Protein AF-A0A973Z2Q7-F1 (afdb_monomer)

Radius of gyration: 11.81 Å; Cα contacts (8 Å, |Δi|>4): 168; chains: 1; bounding box: 25×27×29 Å

Sequence (87 aa):
MTMMTTIIGVALGLTPVQPNGNVQPLNDRDARIIGRYSETTDDTGTTHLKGVNRRTGEFFHLTVNPFGRVEGSVGDWVVTFQVKDAA

pLDDT: mean 85.9, std 10.85, range [36.34, 96.56]

Foldseek 3Di:
DDPVLQVVCCQVVNWDQDPVQATDDHDPVSSVQFDDWDWDADPQRKIWIWGARNVPRWIWIWIQGPQQWIWTDTHPDTDTGGHRPPD

Nearest PDB structures (foldseek):
  6sov-assembly1_A  TM=5.136E-01  e=3.303E+00  Mus musculus
  6spl-assembly1_A  TM=4.691E-01  e=2.955E+00  Mus musculus
  2ghl-assembly1_A  TM=5.084E-01  e=6.824E+00  Mus musculus
  3gcu-assembly1_A  TM=5.351E-01  e=9.020E+00  Homo sapiens
  3ocg-assembly1_A  TM=4.856E-01  e=9.020E+00  Homo sapiens

Solvent-accessible surface area (backbone atoms only — not comparable to full-atom values): 4991 Å² total; per-residue (Å²): 136,55,72,66,60,29,52,51,30,38,71,72,70,74,33,67,71,43,98,88,28,51,67,58,77,61,52,79,72,60,51,63,38,50,45,75,62,51,78,50,69,48,97,83,52,33,34,38,39,39,36,37,37,64,82,78,69,32,48,32,42,38,39,34,38,77,81,18,44,34,39,41,34,47,58,93,44,78,42,75,53,62,40,76,78,74,120

Mean predicted aligned error: 4.96 Å

Secondary structure (DSSP, 8-state):
--HHHHHHHHHTTSSPBPTTS-BPPPPHHHHTTEEEEEEEE-TTSPEEEEEEETTT--EEEEEE-TTSEEEEEETTEEEEEE-S---

Structure (mmCIF, N/CA/C/O backbone):
data_AF-A0A973Z2Q7-F1
#
_entry.id   AF-A0A973Z2Q7-F1
#
loop_
_atom_site.group_PDB
_atom_site.id
_atom_site.type_symbol
_atom_site.label_atom_id
_atom_site.label_alt_id
_atom_site.label_comp_id
_atom_site.label_asym_id
_atom_site.label_entity_id
_atom_site.label_seq_id
_atom_site.pdbx_PDB_ins_code
_atom_site.Cartn_x
_atom_site.Cartn_y
_atom_site.Cartn_z
_atom_site.occupancy
_atom_site.B_iso_or_equiv
_atom_site.auth_seq_id
_atom_site.auth_comp_id
_atom_site.auth_asym_id
_atom_site.auth_atom_id
_atom_site.pdbx_PDB_model_num
ATOM 1 N N . MET A 1 1 ? -8.755 13.111 -1.733 1.00 60.56 1 MET A N 1
ATOM 2 C CA . MET A 1 1 ? -7.889 11.912 -1.804 1.00 60.56 1 MET A CA 1
ATOM 3 C C . MET A 1 1 ? -8.247 10.964 -0.678 1.00 60.56 1 MET A C 1
ATOM 5 O O . MET A 1 1 ? -8.638 11.445 0.377 1.00 60.56 1 MET A O 1
ATOM 9 N N . THR A 1 2 ? -8.175 9.654 -0.917 1.00 76.81 2 THR A N 1
ATOM 10 C CA . THR A 1 2 ? -8.495 8.629 0.091 1.00 76.81 2 THR A CA 1
ATOM 11 C C . THR A 1 2 ? -7.269 8.321 0.953 1.00 76.81 2 THR A C 1
ATOM 13 O O . THR A 1 2 ? -6.133 8.499 0.507 1.00 76.81 2 THR A O 1
ATOM 16 N N . MET A 1 3 ? -7.487 7.825 2.174 1.00 81.06 3 MET A N 1
ATOM 17 C CA . MET A 1 3 ? -6.411 7.348 3.054 1.00 81.06 3 MET A CA 1
ATOM 18 C C . MET A 1 3 ? -5.556 6.266 2.365 1.00 81.06 3 MET A C 1
ATOM 20 O O . MET A 1 3 ? -4.331 6.280 2.461 1.00 81.06 3 MET A O 1
ATOM 24 N N . MET A 1 4 ? -6.182 5.396 1.567 1.00 87.50 4 MET A N 1
ATOM 25 C CA . MET A 1 4 ? -5.496 4.323 0.836 1.00 87.50 4 MET A CA 1
ATOM 26 C C . MET A 1 4 ? -4.551 4.845 -0.252 1.00 87.50 4 MET A C 1
ATOM 28 O O . MET A 1 4 ? -3.428 4.359 -0.375 1.00 87.50 4 MET A O 1
ATOM 32 N N . THR A 1 5 ? -4.937 5.891 -0.993 1.00 87.25 5 THR A N 1
ATOM 33 C CA . THR A 1 5 ? -4.022 6.545 -1.949 1.00 87.25 5 THR A CA 1
ATOM 34 C C . THR A 1 5 ? -2.800 7.136 -1.235 1.00 87.25 5 THR A C 1
ATOM 36 O O . THR A 1 5 ? -1.680 7.046 -1.733 1.00 87.25 5 THR A O 1
ATOM 39 N N . THR A 1 6 ? -2.993 7.693 -0.040 1.00 86.69 6 THR A N 1
ATOM 40 C CA . THR A 1 6 ? -1.912 8.244 0.786 1.00 86.69 6 THR A CA 1
ATOM 41 C C . THR A 1 6 ? -0.966 7.150 1.305 1.00 86.69 6 THR A C 1
ATOM 43 O O . THR A 1 6 ? 0.250 7.313 1.219 1.00 86.69 6 THR A O 1
ATOM 46 N N . ILE A 1 7 ? -1.497 6.003 1.748 1.00 88.62 7 ILE A N 1
ATOM 47 C CA . ILE A 1 7 ? -0.712 4.817 2.146 1.00 88.62 7 ILE A CA 1
ATOM 48 C C . ILE A 1 7 ? 0.153 4.309 0.986 1.00 88.62 7 ILE A C 1
ATOM 50 O O . ILE A 1 7 ? 1.342 4.049 1.170 1.00 88.62 7 ILE A O 1
ATOM 54 N N . ILE A 1 8 ? -0.409 4.223 -0.223 1.00 90.00 8 ILE A N 1
ATOM 55 C CA . ILE A 1 8 ? 0.366 3.860 -1.418 1.00 90.00 8 ILE A CA 1
ATOM 56 C C . ILE A 1 8 ? 1.462 4.904 -1.664 1.00 90.00 8 ILE A C 1
ATOM 58 O O . ILE A 1 8 ? 2.607 4.543 -1.915 1.00 90.00 8 ILE A O 1
ATOM 62 N N . GLY A 1 9 ? 1.150 6.195 -1.531 1.00 88.69 9 GLY A N 1
ATOM 63 C CA . GLY A 1 9 ? 2.130 7.275 -1.657 1.00 88.69 9 GLY A CA 1
ATOM 64 C C . GLY A 1 9 ? 3.334 7.110 -0.727 1.00 88.69 9 GLY A C 1
ATOM 65 O O . GLY A 1 9 ? 4.467 7.308 -1.163 1.00 88.69 9 GLY A O 1
ATOM 66 N N . VAL A 1 10 ? 3.111 6.695 0.522 1.00 88.56 10 VAL A N 1
ATOM 67 C CA . VAL A 1 10 ? 4.193 6.384 1.472 1.00 88.56 10 VAL A CA 1
ATOM 68 C C . VAL A 1 10 ? 5.022 5.206 0.992 1.00 88.56 10 VAL A C 1
ATOM 70 O O . VAL A 1 10 ? 6.247 5.298 0.948 1.00 88.56 10 VAL A O 1
ATOM 73 N N . ALA A 1 11 ? 4.367 4.108 0.614 1.00 88.94 11 ALA A N 1
ATOM 74 C CA . ALA A 1 11 ? 5.059 2.897 0.188 1.00 88.94 11 ALA A CA 1
ATOM 75 C C . ALA A 1 11 ? 5.934 3.125 -1.053 1.00 88.94 11 ALA A C 1
ATOM 77 O O . ALA A 1 11 ? 7.002 2.537 -1.178 1.00 88.94 11 ALA A O 1
ATOM 78 N N . LEU A 1 12 ? 5.511 4.026 -1.943 1.00 88.69 12 LEU A N 1
ATOM 79 C CA . LEU A 1 12 ? 6.271 4.434 -3.126 1.00 88.69 12 LEU A CA 1
ATOM 80 C C . LEU A 1 12 ? 7.336 5.516 -2.839 1.00 88.69 12 LEU A C 1
ATOM 82 O O . LEU A 1 12 ? 7.987 6.001 -3.773 1.00 88.69 12 LEU A O 1
ATOM 86 N N . GLY A 1 13 ? 7.492 5.937 -1.579 1.00 85.56 13 GLY A N 1
ATOM 87 C CA . GLY A 1 13 ? 8.428 6.983 -1.165 1.00 85.56 13 GLY A CA 1
ATOM 88 C C . GLY A 1 13 ? 8.080 8.376 -1.699 1.00 85.56 13 GLY A C 1
ATOM 89 O O . GLY A 1 13 ? 8.973 9.197 -1.895 1.00 85.56 13 GLY A O 1
ATOM 90 N N . LEU A 1 14 ? 6.805 8.638 -2.001 1.00 84.94 14 LEU A N 1
ATOM 91 C CA . LEU A 1 14 ? 6.321 9.932 -2.501 1.00 84.94 14 LEU A CA 1
ATOM 92 C C . LEU A 1 14 ? 5.979 10.905 -1.368 1.00 84.94 14 LEU A C 1
ATOM 94 O O . LEU A 1 14 ? 6.064 12.114 -1.556 1.00 84.94 14 LEU A O 1
ATOM 98 N N . THR A 1 15 ? 5.599 10.389 -0.199 1.00 81.56 15 THR A N 1
ATOM 99 C CA . THR A 1 15 ? 5.297 11.192 0.992 1.00 81.56 15 THR A CA 1
ATOM 100 C C . THR A 1 15 ? 5.908 10.541 2.237 1.00 81.56 15 THR A C 1
ATOM 102 O O . THR A 1 15 ? 5.855 9.315 2.367 1.00 81.56 15 THR A O 1
ATOM 105 N N . PRO A 1 16 ? 6.536 11.310 3.142 1.00 74.62 16 PRO A N 1
ATOM 106 C CA . PRO A 1 16 ? 7.123 10.760 4.356 1.00 74.62 16 PRO A CA 1
ATOM 107 C C . PRO A 1 16 ? 6.055 10.423 5.409 1.00 74.62 16 PRO A C 1
ATOM 109 O O . PRO A 1 16 ? 5.045 11.117 5.548 1.00 74.62 16 PRO A O 1
ATOM 112 N N . VAL A 1 17 ? 6.329 9.398 6.223 1.00 74.75 17 VAL A N 1
ATOM 113 C CA . VAL A 1 17 ? 5.624 9.183 7.498 1.00 74.75 17 VAL A CA 1
ATOM 114 C C . VAL A 1 17 ? 6.300 10.038 8.560 1.00 74.75 17 VAL A C 1
ATOM 116 O O . VAL A 1 17 ? 7.516 9.964 8.744 1.00 74.75 17 VAL A O 1
ATOM 119 N N . GLN A 1 18 ? 5.531 10.864 9.261 1.00 76.75 18 GLN A N 1
ATOM 120 C CA . GLN A 1 18 ? 6.061 11.648 10.370 1.00 76.75 18 GLN A CA 1
ATOM 121 C C . GLN A 1 18 ? 6.375 10.742 11.578 1.00 76.75 18 GLN A C 1
ATOM 123 O O . GLN A 1 18 ? 5.725 9.711 11.758 1.00 76.75 18 GLN A O 1
ATOM 128 N N . PRO A 1 19 ? 7.304 11.134 12.474 1.00 69.12 19 PRO A N 1
ATOM 129 C CA . PRO A 1 19 ? 7.654 10.335 13.657 1.00 69.12 19 PRO A CA 1
ATOM 130 C C . PRO A 1 19 ? 6.477 10.021 14.597 1.00 69.12 19 PRO A C 1
ATOM 132 O O . PRO A 1 19 ? 6.533 9.074 15.374 1.00 69.12 19 PRO A O 1
ATOM 135 N N . ASN A 1 20 ? 5.403 10.812 14.541 1.00 71.44 20 ASN A N 1
ATOM 136 C CA . ASN A 1 20 ? 4.176 10.605 15.315 1.00 71.44 20 ASN A CA 1
ATOM 137 C C . ASN A 1 20 ? 3.245 9.522 14.721 1.00 71.44 20 ASN A C 1
ATOM 139 O O . ASN A 1 20 ? 2.281 9.146 15.395 1.00 71.44 20 ASN A O 1
ATOM 143 N N . GLY A 1 21 ? 3.547 9.003 13.523 1.00 66.06 21 GLY A N 1
ATOM 144 C CA . GLY A 1 21 ? 2.726 8.042 12.777 1.00 66.06 21 GLY A CA 1
ATOM 145 C C . GLY A 1 21 ? 1.707 8.686 11.830 1.00 66.06 21 GLY A C 1
ATOM 146 O O . GLY A 1 21 ? 0.909 7.973 11.219 1.00 66.06 21 GLY A O 1
ATOM 147 N N . ASN A 1 22 ? 1.720 10.017 11.704 1.00 76.19 22 ASN A N 1
ATOM 148 C CA . ASN A 1 22 ? 0.836 10.735 10.797 1.00 76.19 22 ASN A CA 1
ATOM 149 C C . ASN A 1 22 ? 1.424 10.719 9.393 1.00 76.19 22 ASN A C 1
ATOM 151 O O . ASN A 1 22 ? 2.619 10.958 9.188 1.00 76.19 22 ASN A O 1
ATOM 155 N N . VAL A 1 23 ? 0.563 10.493 8.411 1.00 75.88 23 VAL A N 1
ATOM 156 C CA . VAL A 1 23 ? 0.949 10.571 7.008 1.00 75.88 23 VAL A CA 1
ATOM 157 C C . VAL A 1 23 ? 0.406 11.861 6.429 1.00 75.88 23 VAL A C 1
ATOM 159 O O . VAL A 1 23 ? -0.765 12.194 6.610 1.00 75.88 23 VAL A O 1
ATOM 162 N N . GLN A 1 24 ? 1.262 12.604 5.735 1.00 73.50 24 GLN A N 1
ATOM 163 C CA . GLN A 1 24 ? 0.804 13.781 5.014 1.00 73.50 24 GLN A CA 1
ATOM 164 C C . GLN A 1 24 ? 0.012 13.348 3.778 1.00 73.50 24 GLN A C 1
ATOM 166 O O . GLN A 1 24 ? 0.515 12.516 3.012 1.00 73.50 24 GLN A O 1
ATOM 171 N N . PRO A 1 25 ? -1.194 13.912 3.562 1.00 75.25 25 PRO A N 1
ATOM 172 C CA . PRO A 1 25 ? -1.956 13.660 2.354 1.00 75.25 25 PRO A CA 1
ATOM 173 C C . PRO A 1 25 ? -1.085 13.891 1.127 1.00 75.25 25 PRO A C 1
ATOM 175 O O . PRO A 1 25 ? -0.392 14.906 1.021 1.00 75.25 25 PRO A O 1
ATOM 178 N N . LEU A 1 26 ? -1.123 12.934 0.207 1.00 80.56 26 LEU A N 1
ATOM 179 C CA . LEU A 1 26 ? -0.444 13.074 -1.069 1.00 80.56 26 LEU A CA 1
ATOM 180 C C . LEU A 1 26 ? -1.010 14.301 -1.802 1.00 80.56 26 LEU A C 1
ATOM 182 O O . LEU A 1 26 ? -2.185 14.618 -1.645 1.00 80.56 26 LEU A O 1
ATOM 186 N N . ASN A 1 27 ? -0.200 15.019 -2.578 1.00 80.06 27 ASN A N 1
ATOM 187 C CA . ASN A 1 27 ? -0.731 16.082 -3.434 1.00 80.06 27 ASN A CA 1
ATOM 188 C C . ASN A 1 27 ? -1.285 15.482 -4.747 1.00 80.06 27 ASN A C 1
ATOM 190 O O . ASN A 1 27 ? -0.914 14.377 -5.150 1.00 80.06 27 ASN A O 1
ATOM 194 N N . ASP A 1 28 ? -2.149 16.219 -5.452 1.00 79.50 28 ASP A N 1
ATOM 195 C CA . ASP A 1 28 ? -2.802 15.726 -6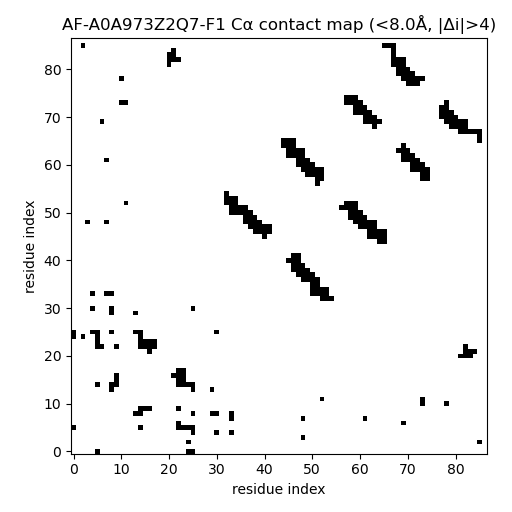.678 1.00 79.50 28 ASP A CA 1
ATOM 196 C C . ASP A 1 28 ? -1.817 15.393 -7.811 1.00 79.50 28 ASP A C 1
ATOM 198 O O . ASP A 1 28 ? -2.133 14.609 -8.710 1.00 79.50 28 ASP A O 1
ATOM 202 N N . ARG A 1 29 ? -0.624 16.002 -7.808 1.00 80.31 29 ARG A N 1
ATOM 203 C CA . ARG A 1 29 ? 0.418 15.741 -8.806 1.00 80.31 29 ARG A CA 1
ATOM 204 C C . ARG A 1 29 ? 1.041 14.367 -8.579 1.00 80.31 29 ARG A C 1
ATOM 206 O O . ARG A 1 29 ? 1.153 13.595 -9.530 1.00 80.31 29 ARG A O 1
ATOM 213 N N . ASP A 1 30 ? 1.389 14.055 -7.340 1.00 80.31 30 ASP A N 1
ATOM 214 C CA . ASP A 1 30 ? 2.019 12.795 -6.956 1.00 80.31 30 ASP A CA 1
ATOM 215 C C . ASP A 1 30 ? 1.004 11.648 -6.952 1.00 80.31 30 ASP A C 1
ATOM 217 O O . ASP A 1 30 ? 1.337 10.523 -7.319 1.00 80.31 30 ASP A O 1
ATOM 221 N N . ALA A 1 31 ? -0.274 11.934 -6.690 1.00 80.75 31 ALA A N 1
ATOM 222 C CA . ALA A 1 31 ? -1.353 10.962 -6.851 1.00 80.75 31 ALA A CA 1
ATOM 223 C C . ALA A 1 31 ? -1.479 10.429 -8.288 1.00 80.75 31 ALA A C 1
ATOM 225 O O . ALA A 1 31 ? -1.924 9.304 -8.481 1.00 80.75 31 ALA A O 1
ATOM 226 N N . ARG A 1 32 ? -1.042 11.178 -9.312 1.00 83.25 32 ARG A N 1
ATOM 227 C CA . ARG A 1 32 ? -1.032 10.695 -10.709 1.00 83.25 32 ARG A CA 1
ATOM 228 C C . ARG A 1 32 ? 0.073 9.676 -10.993 1.00 83.25 32 ARG A C 1
ATOM 230 O O . ARG A 1 32 ? -0.031 8.942 -11.981 1.00 83.25 32 ARG A O 1
ATOM 237 N N . ILE A 1 33 ? 1.124 9.657 -10.167 1.00 84.50 33 ILE A N 1
ATOM 238 C CA . ILE A 1 33 ? 2.194 8.650 -10.219 1.00 84.50 33 ILE A CA 1
ATOM 239 C C . ILE A 1 33 ? 1.644 7.297 -9.768 1.00 84.50 33 ILE A C 1
ATOM 241 O O . ILE A 1 33 ? 2.005 6.256 -10.324 1.00 84.50 33 ILE A O 1
ATOM 245 N N . ILE A 1 34 ? 0.720 7.322 -8.808 1.00 83.88 34 ILE A N 1
ATOM 246 C CA . ILE A 1 34 ? -0.072 6.156 -8.450 1.00 83.88 34 ILE A CA 1
ATOM 247 C C . ILE A 1 34 ? -0.989 5.861 -9.638 1.00 83.88 34 ILE A C 1
ATOM 249 O O . ILE A 1 34 ? -1.821 6.671 -10.049 1.00 83.88 34 ILE A O 1
ATOM 253 N N . GLY A 1 35 ? -0.767 4.714 -10.277 1.00 81.12 35 GLY A N 1
ATOM 254 C CA . GLY A 1 35 ? -1.620 4.268 -11.364 1.00 81.12 35 GLY A CA 1
ATOM 255 C C . GLY A 1 35 ? -3.019 3.890 -10.887 1.00 81.12 35 GLY A C 1
ATOM 256 O O . GLY A 1 35 ? -3.418 4.129 -9.750 1.00 81.12 35 GLY A O 1
ATOM 257 N N . ARG A 1 36 ? -3.777 3.233 -11.769 1.00 88.19 36 ARG A N 1
ATOM 258 C CA . ARG A 1 36 ? -4.955 2.502 -11.297 1.00 88.19 36 ARG A CA 1
ATOM 259 C C . ARG A 1 36 ? -4.480 1.396 -10.360 1.00 88.19 36 ARG A C 1
ATOM 261 O O . ARG A 1 36 ? -3.496 0.720 -10.666 1.00 88.19 36 ARG A O 1
ATOM 268 N N . TYR A 1 37 ? -5.190 1.224 -9.259 1.00 93.00 37 TYR A N 1
ATOM 269 C CA . TYR A 1 37 ? -4.946 0.159 -8.304 1.00 93.00 37 TYR A CA 1
ATOM 270 C C . TYR A 1 37 ? -6.273 -0.504 -7.938 1.00 93.00 37 TYR A C 1
ATOM 272 O O . TYR A 1 37 ? -7.333 0.115 -8.046 1.00 93.00 37 TYR A O 1
ATOM 280 N N . SER A 1 38 ? -6.213 -1.777 -7.565 1.00 95.12 38 SER A N 1
ATOM 281 C CA . SER A 1 38 ? -7.329 -2.506 -6.977 1.00 95.12 38 SER A CA 1
ATOM 282 C C . SER A 1 38 ? -7.252 -2.417 -5.462 1.00 95.12 38 SER A C 1
ATOM 284 O O . SER A 1 38 ? -6.169 -2.560 -4.891 1.00 95.12 38 SER A O 1
ATOM 286 N N . GLU A 1 39 ? -8.409 -2.248 -4.843 1.00 95.62 39 GLU A N 1
ATOM 287 C CA . GLU A 1 39 ? -8.603 -2.228 -3.400 1.00 95.62 39 GLU A CA 1
ATOM 288 C C . GLU A 1 39 ? -9.648 -3.286 -3.056 1.00 95.62 39 GLU A C 1
ATOM 290 O O . GLU A 1 39 ? -10.748 -3.275 -3.611 1.00 95.62 39 GLU A O 1
ATOM 295 N N . THR A 1 40 ? -9.286 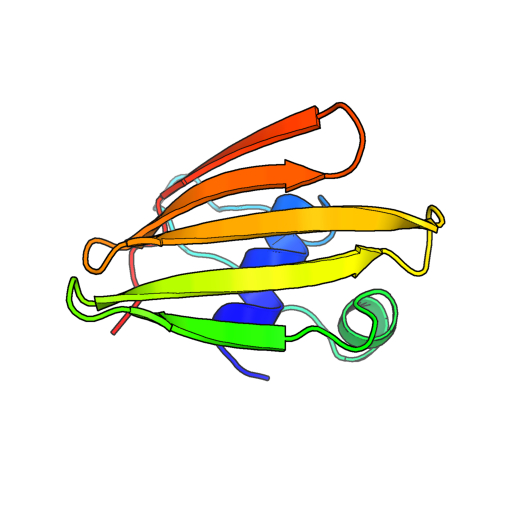-4.232 -2.195 1.00 96.19 40 THR A N 1
ATOM 296 C CA . THR A 1 40 ? -10.190 -5.291 -1.732 1.00 96.19 40 THR A CA 1
ATOM 297 C C . THR A 1 40 ? -9.982 -5.521 -0.250 1.00 96.19 40 THR A C 1
ATOM 299 O O . THR A 1 40 ? -8.845 -5.713 0.172 1.00 96.19 40 THR A O 1
ATOM 302 N N . THR A 1 41 ? -11.055 -5.565 0.525 1.00 95.81 41 THR A N 1
ATOM 303 C CA . THR A 1 41 ? -11.001 -5.894 1.953 1.00 95.81 41 THR A CA 1
ATOM 304 C C . THR A 1 41 ? -11.450 -7.335 2.150 1.00 95.81 41 THR A C 1
ATOM 306 O O . THR A 1 41 ? -12.447 -7.748 1.560 1.00 95.81 41 THR A O 1
ATOM 309 N N . ASP A 1 42 ? -10.690 -8.106 2.926 1.00 93.50 42 ASP A N 1
ATOM 310 C CA . ASP A 1 42 ? -11.045 -9.483 3.276 1.00 93.50 42 ASP A CA 1
ATOM 311 C C . ASP A 1 42 ? -11.897 -9.567 4.555 1.00 93.50 42 ASP A C 1
ATOM 313 O O . ASP A 1 42 ? -12.129 -8.572 5.245 1.00 93.50 42 ASP A O 1
ATOM 317 N N . ASP A 1 43 ? -12.341 -10.779 4.894 1.00 93.06 43 ASP A N 1
ATOM 318 C CA . ASP A 1 43 ? -13.200 -11.049 6.056 1.00 93.06 43 ASP A CA 1
ATOM 319 C C . ASP A 1 43 ? -12.518 -10.748 7.407 1.00 93.06 43 ASP A C 1
ATOM 321 O O . ASP A 1 43 ? -13.182 -10.685 8.441 1.00 93.06 43 ASP A O 1
ATOM 325 N N . THR A 1 44 ? -11.194 -10.547 7.419 1.00 92.31 44 THR A N 1
ATOM 326 C CA . THR A 1 44 ? -10.431 -10.136 8.612 1.00 92.31 44 THR A CA 1
ATOM 327 C C . THR A 1 44 ? -10.373 -8.616 8.779 1.00 92.31 44 THR A C 1
ATOM 329 O O . THR A 1 44 ? -9.821 -8.124 9.763 1.00 92.31 44 THR A O 1
ATOM 332 N N . GLY A 1 45 ? -10.934 -7.864 7.826 1.00 91.56 45 GLY A N 1
ATOM 333 C CA . GLY A 1 45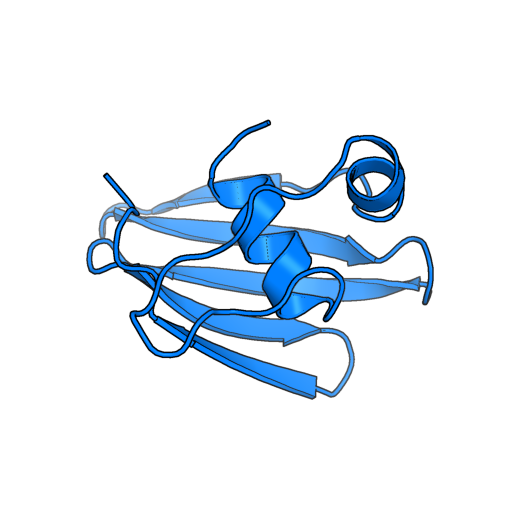 ? -10.835 -6.409 7.756 1.00 91.56 45 GLY A CA 1
ATOM 334 C C . GLY A 1 45 ? -9.491 -5.919 7.210 1.00 91.56 45 GLY A C 1
ATOM 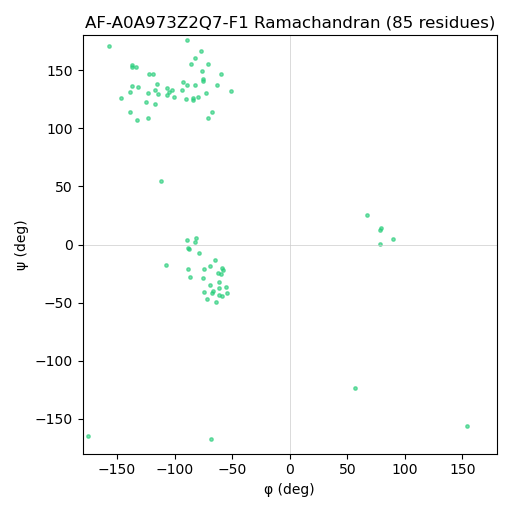335 O O . GLY A 1 45 ? -9.189 -4.732 7.321 1.00 91.56 45 GLY A O 1
ATOM 336 N N . THR A 1 46 ? -8.673 -6.804 6.634 1.00 94.44 46 THR A N 1
ATOM 337 C CA . THR A 1 46 ? -7.405 -6.417 6.010 1.00 94.44 46 THR A CA 1
ATOM 338 C C . THR A 1 46 ? -7.667 -5.941 4.587 1.00 94.44 46 THR A C 1
ATOM 340 O O . THR A 1 46 ? -8.242 -6.657 3.766 1.00 94.44 46 THR A O 1
ATOM 343 N N . THR A 1 47 ? -7.228 -4.724 4.278 1.00 95.94 47 THR A N 1
ATOM 344 C CA . THR A 1 47 ? -7.326 -4.141 2.940 1.00 95.94 47 THR A CA 1
ATOM 345 C C . THR A 1 47 ? -6.083 -4.470 2.130 1.00 95.94 47 THR A C 1
ATOM 347 O O . THR A 1 47 ? -4.963 -4.161 2.523 1.00 95.94 47 THR A O 1
ATOM 350 N N . HIS A 1 48 ? -6.284 -5.068 0.964 1.00 96.38 48 HIS A N 1
ATOM 351 C CA . HIS A 1 48 ? -5.253 -5.410 -0.006 1.00 96.38 48 HIS A CA 1
ATOM 352 C C . HIS A 1 48 ? -5.253 -4.373 -1.123 1.00 96.38 48 HIS A C 1
ATOM 354 O O . HIS A 1 48 ? -6.279 -4.119 -1.756 1.00 96.38 48 HIS A O 1
ATOM 360 N N . LEU A 1 49 ? -4.087 -3.795 -1.383 1.00 96.06 49 LEU A N 1
ATOM 361 C CA . LEU A 1 49 ? -3.856 -2.777 -2.398 1.00 96.06 49 LEU A CA 1
ATOM 362 C C . LEU A 1 49 ? -2.874 -3.336 -3.420 1.00 96.06 49 LEU A C 1
ATOM 364 O O . LEU A 1 49 ? -1.752 -3.697 -3.071 1.00 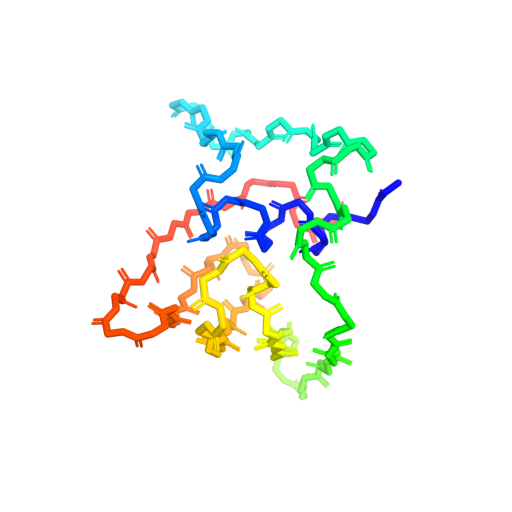96.06 49 LEU A O 1
ATOM 368 N N . LYS A 1 50 ? -3.277 -3.404 -4.689 1.00 96.25 50 LYS A N 1
ATOM 369 C CA . LYS A 1 50 ? -2.407 -3.875 -5.778 1.00 96.25 50 LYS A CA 1
ATOM 370 C C . LYS A 1 50 ? -2.448 -2.916 -6.945 1.00 96.25 50 LYS A C 1
ATOM 372 O O . LYS A 1 50 ? -3.522 -2.492 -7.360 1.00 96.25 50 LYS A O 1
ATOM 377 N N . GLY A 1 51 ? -1.297 -2.602 -7.515 1.00 94.94 51 GLY A N 1
ATOM 378 C CA . GLY A 1 51 ? -1.237 -1.702 -8.656 1.00 94.94 51 GLY A CA 1
ATOM 379 C C . GLY A 1 51 ? 0.160 -1.576 -9.230 1.00 94.94 51 GLY A C 1
ATOM 380 O O . GLY A 1 51 ? 1.038 -2.391 -8.959 1.00 94.94 51 GLY A O 1
ATOM 381 N N . VAL A 1 52 ? 0.343 -0.541 -10.047 1.00 92.69 52 VAL A N 1
ATOM 382 C CA . VAL A 1 52 ? 1.617 -0.234 -10.701 1.00 92.69 52 VAL A CA 1
ATOM 383 C C . VAL A 1 52 ? 2.041 1.183 -10.344 1.00 92.69 52 VAL A C 1
ATOM 385 O O . VAL A 1 52 ? 1.263 2.134 -10.487 1.00 92.69 52 VAL A O 1
ATOM 388 N N . ASN A 1 53 ? 3.291 1.326 -9.918 1.00 89.44 53 ASN A N 1
ATOM 389 C CA . ASN A 1 53 ? 3.967 2.608 -9.836 1.00 89.44 53 ASN A CA 1
ATOM 390 C C . ASN A 1 53 ? 4.262 3.092 -11.258 1.00 89.44 53 ASN A C 1
ATOM 392 O O . ASN A 1 53 ? 5.134 2.556 -11.935 1.00 89.44 53 ASN A O 1
ATOM 396 N N . ARG A 1 54 ? 3.559 4.121 -11.739 1.00 88.06 54 ARG A N 1
ATOM 397 C CA . ARG A 1 54 ? 3.734 4.588 -13.126 1.00 88.06 54 ARG A CA 1
ATOM 398 C C . ARG A 1 54 ? 5.084 5.246 -13.384 1.00 88.06 54 ARG A C 1
ATOM 400 O O . ARG A 1 54 ? 5.464 5.374 -14.542 1.00 88.06 54 ARG A O 1
ATOM 407 N N . ARG A 1 55 ? 5.790 5.683 -12.336 1.00 86.62 55 ARG A N 1
ATOM 408 C CA . ARG A 1 55 ? 7.123 6.283 -12.469 1.00 86.62 55 ARG A CA 1
ATOM 409 C C . ARG A 1 55 ? 8.181 5.227 -12.773 1.00 86.62 55 ARG A C 1
ATOM 411 O O . ARG A 1 55 ? 9.063 5.497 -13.578 1.00 86.62 55 ARG A O 1
ATOM 418 N N . THR A 1 56 ? 8.108 4.067 -12.123 1.00 87.38 56 THR A N 1
ATOM 419 C CA . THR A 1 56 ? 9.138 3.018 -12.222 1.00 87.38 56 THR A CA 1
ATOM 420 C C . THR A 1 56 ? 8.695 1.807 -13.042 1.00 87.38 56 THR A C 1
ATOM 422 O O . THR A 1 56 ? 9.535 1.044 -13.499 1.00 87.38 56 THR A O 1
ATOM 425 N N . GLY A 1 57 ? 7.390 1.630 -13.261 1.00 89.94 57 GLY A N 1
ATOM 426 C CA . GLY A 1 57 ? 6.813 0.431 -13.875 1.00 89.94 57 GLY A CA 1
ATOM 427 C C . GLY A 1 57 ? 6.695 -0.754 -12.912 1.00 89.94 57 GLY A C 1
ATOM 428 O O . GLY A 1 57 ? 6.212 -1.810 -13.310 1.00 89.94 57 GLY A O 1
ATOM 429 N N . GLU A 1 58 ? 7.102 -0.589 -11.653 1.00 92.12 58 GLU A N 1
ATOM 430 C CA . GLU A 1 58 ? 7.085 -1.659 -10.659 1.00 92.12 58 GLU A CA 1
ATOM 431 C C . GLU A 1 58 ? 5.669 -1.927 -10.153 1.00 92.12 58 GLU A C 1
ATOM 433 O O . GLU A 1 58 ? 4.880 -1.008 -9.902 1.00 92.12 58 GLU A O 1
ATOM 438 N N . PHE A 1 59 ? 5.363 -3.204 -9.951 1.00 9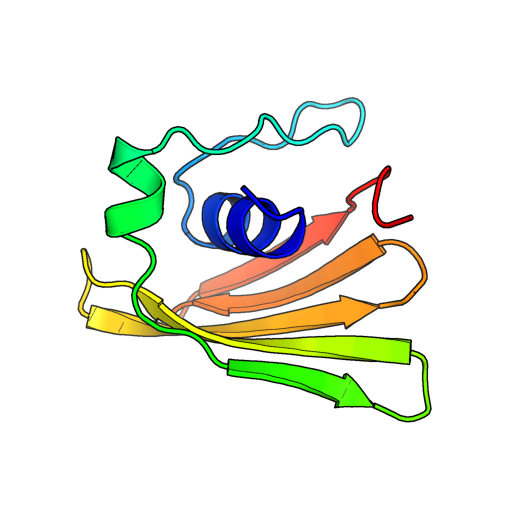4.06 59 PHE A N 1
ATOM 439 C CA . PHE A 1 59 ? 4.150 -3.607 -9.261 1.00 94.06 59 PHE A CA 1
ATOM 440 C C . PHE A 1 59 ? 4.305 -3.382 -7.762 1.00 94.06 59 PHE A C 1
ATOM 442 O O . PHE A 1 59 ? 5.370 -3.621 -7.194 1.00 94.06 59 PHE A O 1
ATOM 449 N N . PHE A 1 60 ? 3.223 -2.958 -7.122 1.00 94.62 60 PHE A N 1
ATOM 450 C CA . PHE A 1 60 ? 3.128 -2.949 -5.672 1.00 94.62 60 PHE A CA 1
ATOM 451 C C . PHE A 1 60 ? 1.995 -3.851 -5.205 1.00 94.62 60 PHE A C 1
ATOM 453 O O . PHE A 1 60 ? 0.953 -3.963 -5.860 1.00 94.62 60 PHE A O 1
ATOM 460 N N . HIS A 1 61 ? 2.204 -4.463 -4.047 1.00 96.56 61 HIS A N 1
ATOM 461 C CA . HIS A 1 61 ? 1.198 -5.212 -3.317 1.00 96.56 61 HIS A CA 1
ATOM 462 C C . HIS A 1 61 ? 1.350 -4.891 -1.836 1.00 96.56 61 HIS A C 1
ATOM 464 O O . HIS A 1 61 ? 2.370 -5.221 -1.242 1.00 96.56 61 HIS A O 1
ATOM 470 N N . LEU A 1 62 ? 0.348 -4.237 -1.258 1.00 96.19 62 LEU A N 1
ATOM 471 C CA . LEU A 1 62 ? 0.328 -3.838 0.143 1.00 96.19 62 LEU A CA 1
ATOM 472 C C . LEU A 1 62 ? -0.890 -4.439 0.833 1.00 96.19 62 LEU A C 1
ATOM 474 O O . LEU A 1 62 ? -1.958 -4.552 0.233 1.00 96.19 62 LEU A O 1
ATOM 478 N N . THR A 1 63 ? -0.738 -4.760 2.103 1.00 96.50 63 THR A N 1
ATOM 479 C CA . THR A 1 63 ? -1.811 -5.096 3.024 1.00 96.50 63 THR A CA 1
ATOM 480 C C . THR A 1 63 ? -1.862 -4.035 4.112 1.00 96.50 63 THR A C 1
ATOM 482 O O . THR A 1 63 ? -0.833 -3.569 4.597 1.00 96.50 63 THR A O 1
ATOM 485 N N . VAL A 1 64 ? -3.070 -3.626 4.477 1.00 94.81 64 VAL A N 1
ATOM 486 C CA . VAL A 1 64 ? -3.347 -2.684 5.558 1.00 94.81 64 VAL A CA 1
ATOM 487 C C . VAL A 1 64 ? -4.286 -3.393 6.512 1.00 94.81 64 VAL A C 1
ATOM 489 O O . VAL A 1 64 ? -5.436 -3.653 6.165 1.00 94.81 64 VAL A O 1
ATOM 492 N N . ASN A 1 65 ? -3.795 -3.762 7.690 1.00 93.44 65 ASN A N 1
ATOM 493 C CA . ASN A 1 65 ? -4.638 -4.433 8.672 1.00 93.44 65 ASN A CA 1
ATOM 494 C C . ASN A 1 65 ? -5.572 -3.427 9.387 1.00 93.44 65 ASN A C 1
ATOM 496 O O . ASN A 1 65 ? -5.322 -2.217 9.340 1.00 93.44 65 ASN A O 1
ATOM 500 N N . PRO A 1 66 ? -6.601 -3.899 10.116 1.00 89.94 66 PRO A N 1
ATOM 501 C CA . PRO A 1 66 ? -7.525 -3.025 10.851 1.00 89.94 66 PRO A CA 1
ATOM 502 C C . PRO A 1 66 ? -6.861 -2.126 11.902 1.00 89.94 66 PRO A C 1
ATOM 504 O O . PRO A 1 66 ? -7.429 -1.123 12.320 1.00 89.94 66 PRO A O 1
ATOM 507 N N . PHE A 1 67 ? -5.656 -2.485 12.346 1.00 89.38 67 PHE A N 1
ATOM 508 C CA . PHE A 1 67 ? -4.883 -1.718 13.317 1.00 89.38 67 PHE A CA 1
ATOM 509 C C . PHE A 1 67 ? -3.984 -0.665 12.659 1.00 89.38 67 PHE A C 1
ATOM 511 O O . PHE A 1 67 ? -3.211 -0.027 13.364 1.00 89.38 67 PHE A O 1
ATOM 518 N N . GLY A 1 68 ? -4.035 -0.493 11.333 1.00 87.88 68 GLY A N 1
ATOM 519 C CA . GLY A 1 68 ? -3.228 0.479 10.592 1.00 87.88 68 GLY A CA 1
ATOM 520 C C . GLY A 1 68 ? -1.780 0.048 10.334 1.00 87.88 68 GLY A C 1
ATOM 521 O O . GLY A 1 68 ? -0.946 0.870 9.960 1.00 87.88 68 GLY A O 1
ATOM 522 N N . ARG A 1 69 ? -1.438 -1.227 10.527 1.00 92.69 69 ARG A N 1
ATOM 523 C CA . ARG A 1 69 ? -0.131 -1.753 10.120 1.00 92.69 69 ARG A CA 1
ATOM 524 C C . ARG A 1 69 ? -0.151 -2.034 8.624 1.00 92.69 69 ARG A C 1
ATOM 526 O O . ARG A 1 69 ? -1.028 -2.750 8.143 1.00 92.69 69 ARG A O 1
ATOM 533 N N . VAL A 1 70 ? 0.826 -1.475 7.921 1.00 94.1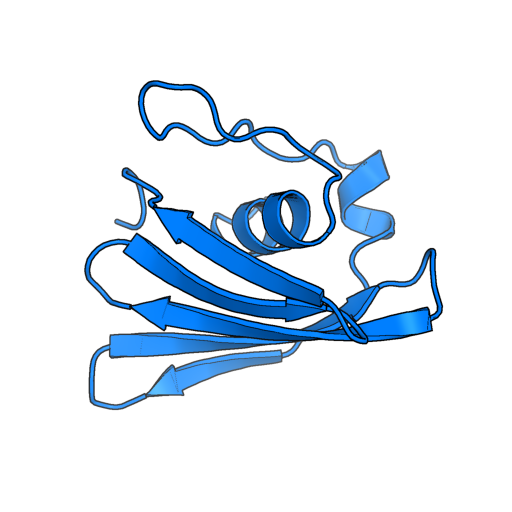9 70 VAL A N 1
ATOM 534 C CA . VAL A 1 70 ? 1.020 -1.643 6.482 1.00 94.19 70 VAL A CA 1
ATOM 535 C C . VAL A 1 70 ? 2.215 -2.548 6.249 1.00 94.19 70 VAL A C 1
ATOM 537 O O . VAL A 1 70 ? 3.290 -2.290 6.789 1.00 94.19 70 VAL A O 1
ATOM 540 N N . GLU A 1 71 ? 2.037 -3.578 5.430 1.00 95.75 71 GLU A N 1
ATOM 541 C CA . GLU A 1 71 ? 3.089 -4.502 5.003 1.00 95.75 71 GLU A CA 1
ATOM 542 C C . GLU A 1 71 ? 2.964 -4.794 3.512 1.00 95.75 71 GLU A C 1
ATOM 544 O O . GLU A 1 71 ? 1.874 -4.738 2.954 1.00 95.75 71 GLU A O 1
ATOM 549 N N . GLY A 1 72 ? 4.063 -5.120 2.839 1.00 95.12 72 GLY A N 1
ATOM 550 C CA . GLY A 1 72 ? 4.001 -5.552 1.449 1.00 95.12 72 GLY A CA 1
ATOM 551 C C . GLY A 1 72 ? 5.277 -5.284 0.681 1.00 95.12 72 GLY A C 1
ATOM 552 O O . GLY A 1 72 ? 6.354 -5.162 1.267 1.00 95.12 72 GLY A O 1
ATOM 553 N N . SER A 1 73 ? 5.149 -5.185 -0.637 1.00 95.25 73 SER A N 1
ATOM 554 C CA . SER A 1 73 ? 6.271 -4.943 -1.531 1.00 95.25 73 SER A CA 1
ATOM 555 C C . SER A 1 73 ? 5.980 -3.926 -2.628 1.00 95.25 73 SER A C 1
ATOM 557 O O . SER A 1 73 ? 4.836 -3.722 -3.045 1.00 95.25 73 SER A O 1
ATOM 559 N N . VAL A 1 74 ? 7.054 -3.297 -3.100 1.00 93.25 74 VAL A N 1
ATOM 560 C CA . VAL A 1 74 ? 7.105 -2.430 -4.282 1.00 93.25 74 VAL A CA 1
ATOM 561 C C . VAL A 1 74 ? 8.318 -2.867 -5.098 1.00 93.25 74 VAL A C 1
ATOM 563 O O . VAL A 1 74 ? 9.450 -2.645 -4.674 1.00 93.25 74 VAL A O 1
ATOM 566 N N . GLY A 1 75 ? 8.098 -3.527 -6.236 1.00 91.25 75 GLY A N 1
ATOM 567 C CA . GLY A 1 75 ? 9.183 -4.204 -6.953 1.00 91.25 75 GLY A CA 1
ATOM 568 C C . GLY A 1 75 ? 9.884 -5.215 -6.038 1.00 91.25 75 GLY A C 1
ATOM 569 O O . GLY A 1 75 ? 9.223 -6.072 -5.448 1.00 91.25 75 GLY A O 1
ATOM 570 N N . ASP A 1 76 ? 11.198 -5.062 -5.878 1.00 90.75 76 ASP A N 1
ATOM 571 C CA . ASP A 1 76 ? 12.032 -5.907 -5.009 1.00 90.75 76 ASP A CA 1
ATOM 572 C C . ASP A 1 76 ? 12.123 -5.404 -3.554 1.00 90.75 76 ASP A C 1
ATOM 574 O O . ASP A 1 76 ? 12.752 -6.035 -2.702 1.00 90.75 76 ASP A O 1
ATOM 578 N N . TRP A 1 77 ? 11.505 -4.262 -3.242 1.00 90.00 77 TRP A N 1
ATOM 579 C CA . TRP A 1 77 ? 11.558 -3.656 -1.913 1.00 90.00 77 TRP A CA 1
ATOM 580 C C . TRP A 1 77 ? 10.439 -4.172 -1.022 1.00 90.00 77 TRP A C 1
ATOM 582 O O . TRP A 1 77 ? 9.284 -4.234 -1.441 1.00 90.00 77 TRP A O 1
ATOM 592 N N . VAL A 1 78 ? 10.765 -4.461 0.238 1.00 92.31 78 VAL A N 1
ATOM 593 C CA . VAL A 1 78 ? 9.779 -4.730 1.292 1.00 92.31 78 VA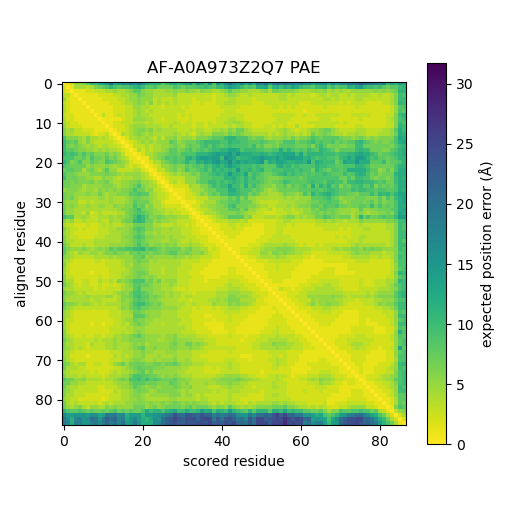L A CA 1
ATOM 594 C C . VAL A 1 78 ? 9.481 -3.436 2.036 1.00 92.31 78 VAL A C 1
ATOM 596 O O . VAL A 1 78 ? 10.393 -2.712 2.437 1.00 92.31 78 VAL A O 1
ATOM 599 N N . VAL A 1 79 ? 8.198 -3.157 2.238 1.00 91.56 79 VAL A N 1
ATOM 600 C CA 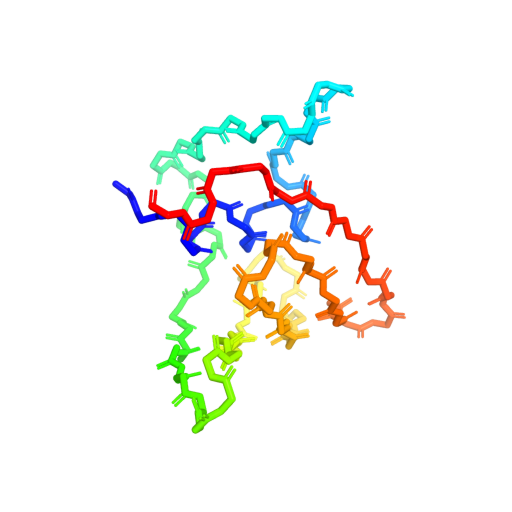. VAL A 1 79 ? 7.717 -1.958 2.920 1.00 91.56 79 VAL A CA 1
ATOM 601 C C . VAL A 1 79 ? 6.968 -2.367 4.180 1.00 91.56 79 VAL A C 1
ATOM 603 O O . VAL A 1 79 ? 6.125 -3.263 4.157 1.00 91.56 79 VAL A O 1
ATOM 606 N N . THR A 1 80 ? 7.264 -1.705 5.297 1.00 92.38 80 THR A N 1
ATOM 607 C CA . THR A 1 80 ? 6.525 -1.886 6.550 1.00 92.38 80 THR A CA 1
ATOM 608 C C . THR A 1 80 ? 6.465 -0.578 7.323 1.00 92.38 80 THR A C 1
ATOM 610 O O . THR A 1 80 ? 7.501 0.025 7.594 1.00 92.38 80 THR A O 1
ATOM 613 N N . PHE A 1 81 ? 5.262 -0.132 7.686 1.00 89.56 81 PHE A N 1
ATOM 614 C CA . PHE A 1 81 ? 5.065 1.049 8.531 1.00 89.56 81 PHE A CA 1
ATOM 615 C C . PHE A 1 81 ? 3.707 1.023 9.239 1.00 89.56 81 PHE A C 1
ATOM 617 O O . PHE A 1 81 ? 2.859 0.176 8.971 1.00 89.56 81 PHE A O 1
ATOM 624 N N . GLN A 1 82 ? 3.514 1.959 10.166 1.00 88.00 82 GLN A N 1
ATOM 625 C CA . GLN A 1 82 ? 2.294 2.106 10.950 1.00 88.00 82 GLN A CA 1
ATOM 626 C C . GLN A 1 82 ? 1.612 3.434 10.608 1.00 88.00 82 GLN A C 1
ATOM 628 O O . GLN A 1 82 ? 2.252 4.484 10.661 1.00 88.00 82 GLN A O 1
ATOM 633 N N . VAL A 1 83 ? 0.316 3.388 10.311 1.00 84.25 83 VAL A N 1
ATOM 634 C CA . VAL A 1 83 ? -0.571 4.555 10.212 1.00 84.25 83 VAL A CA 1
ATOM 635 C C . VAL A 1 83 ? -1.488 4.597 11.428 1.00 84.25 83 VAL A C 1
ATOM 637 O O . VAL A 1 83 ? -2.014 3.567 11.846 1.00 84.25 83 VAL A O 1
ATOM 640 N N . LYS A 1 84 ? -1.646 5.781 12.032 1.00 73.44 84 LYS A N 1
ATOM 641 C CA . LYS A 1 84 ? -2.525 5.972 13.200 1.00 73.44 84 LYS A CA 1
ATOM 642 C C . LYS A 1 84 ? -3.977 6.311 12.854 1.00 73.44 84 LYS A C 1
ATOM 644 O O . LYS A 1 84 ? -4.845 6.018 13.664 1.00 73.44 84 LYS A O 1
ATOM 649 N N . ASP A 1 85 ? -4.240 6.820 11.653 1.00 60.94 85 ASP A N 1
ATOM 650 C CA . ASP A 1 85 ? -5.578 7.257 11.222 1.00 60.94 85 ASP A CA 1
ATOM 651 C C . ASP A 1 85 ? -6.150 6.342 10.126 1.00 60.94 85 ASP A C 1
ATOM 653 O O . ASP A 1 85 ? -6.483 6.785 9.031 1.00 60.94 85 ASP A O 1
ATOM 657 N N . ALA A 1 86 ? -6.211 5.031 10.382 1.00 45.03 86 ALA A N 1
ATOM 658 C CA . ALA A 1 86 ? -6.857 4.083 9.463 1.00 45.03 86 ALA A CA 1
ATOM 659 C C . ALA A 1 86 ? -8.396 4.026 9.613 1.00 45.03 86 ALA A C 1
ATOM 661 O O . ALA A 1 86 ? -9.023 3.188 8.966 1.00 45.03 86 ALA A O 1
ATOM 662 N N . ALA A 1 87 ? -8.989 4.887 10.452 1.00 36.34 87 ALA A N 1
ATOM 663 C CA . ALA A 1 87 ? -10.410 4.886 10.811 1.00 36.34 87 ALA A CA 1
ATOM 664 C C . ALA A 1 87 ? -11.143 6.136 10.308 1.00 36.34 87 ALA A C 1
ATOM 666 O O . ALA A 1 87 ? -10.615 7.252 10.519 1.00 36.34 87 ALA A O 1
#